Protein AF-U6DCE0-F1 (afdb_monomer_lite)

pLDDT: mean 82.44, std 15.42, range [42.56, 97.25]

Sequence (149 aa):
KIKKKKEQQRYAEEQRILRMNFHEELYSGEKMSDILAQLKLEELKGVREKQQQREKESQRYMEALRAQIQEKMRLYNITLPPLCCCGPDFWDAHPDTCANNCIFYKNHRAYTRALHSVINSCDIPEGTSTVRVAMHNLASVHRRTLKNL

InterPro domains:
  IPR037693 Coiled-coil domain-containing protein 15 [PTHR14817] (1-148)
  IPR060026 Coiled-coil domain-containing protein 15, C-terminal domain [PF28517] (28-147)

Secondary structure (DSSP, 8-state):
-HHHHHHHHHHHHHHHHHHHHHHHHHHHHHHHHHHHHHHHHHHHHHHHHHHHHHHHHHHHHHHHHHHHHHHHHHHHTPPPPPSSTT-SSGGG--TTTS-TTSTTTT-HHHHHHHHHHHHHHH---S-TTHHHHHHHHHHHHHHHHTT--

Organism: Neovison vison (NCBI:txid452646)

Foldseek 3Di:
DVVVVVVVVVVVVVVVVVVVVVVVVVVVVVVVVVVVVVVVVVVVVVVVVVVVVVVVVLVVVVVVLVVVLVVLCVVVVDAAAPPWPQDRGVPSDDLPPRDPPTPSPVPSPVVSVVSVVSVVLSPDPDDPDCSVVVRVVVVVVVVVVVVVD

Structure (mmCIF, N/CA/C/O backbone):
data_AF-U6DCE0-F1
#
_entry.id   AF-U6DCE0-F1
#
loop_
_atom_site.group_PDB
_atom_site.id
_atom_site.type_symbol
_atom_site.label_atom_id
_atom_site.label_alt_id
_atom_site.label_comp_id
_atom_site.label_asym_id
_atom_site.label_entity_id
_atom_site.label_seq_id
_atom_site.pdbx_PDB_ins_code
_atom_site.Cartn_x
_atom_site.Cartn_y
_atom_site.Cartn_z
_atom_site.occupancy
_atom_site.B_iso_or_equiv
_atom_site.auth_seq_id
_atom_site.auth_comp_id
_atom_site.auth_asym_id
_atom_site.auth_atom_id
_atom_site.pdbx_PDB_model_num
ATOM 1 N N . LYS A 1 1 ? -43.545 4.844 75.093 1.00 63.19 1 LYS A N 1
ATOM 2 C CA . LYS A 1 1 ? -44.036 5.202 73.730 1.00 63.19 1 LYS A CA 1
ATOM 3 C C . LYS A 1 1 ? -43.069 6.116 72.950 1.00 63.19 1 LYS A C 1
ATOM 5 O O . LYS A 1 1 ? -42.843 5.847 71.779 1.00 63.19 1 LYS A O 1
ATOM 10 N N . ILE A 1 2 ? -42.435 7.120 73.574 1.00 76.44 2 ILE A N 1
ATOM 11 C CA . ILE A 1 2 ? -41.508 8.072 72.911 1.00 76.44 2 ILE A CA 1
ATOM 12 C C . ILE A 1 2 ? -40.247 7.401 72.329 1.00 76.44 2 ILE A C 1
ATOM 14 O O . ILE A 1 2 ? -39.879 7.680 71.193 1.00 76.44 2 ILE A O 1
ATOM 18 N N . LYS A 1 3 ? -39.629 6.463 73.064 1.00 81.12 3 LYS A N 1
ATOM 19 C CA . LYS A 1 3 ? -38.406 5.751 72.634 1.00 81.12 3 LYS A CA 1
ATOM 20 C C . LYS A 1 3 ? -38.604 4.976 71.319 1.00 81.12 3 LYS A C 1
ATOM 22 O O . LYS A 1 3 ? -37.779 5.075 70.425 1.00 81.12 3 LYS A O 1
ATOM 27 N N . LYS A 1 4 ? -39.753 4.301 71.172 1.00 86.75 4 LYS A N 1
ATOM 28 C CA . LYS A 1 4 ? -40.123 3.541 69.964 1.00 86.75 4 LYS A CA 1
ATOM 29 C C . LYS A 1 4 ? -40.351 4.452 68.747 1.00 86.75 4 LYS A C 1
ATOM 31 O O . LYS A 1 4 ? -39.918 4.113 67.657 1.00 86.75 4 LYS A O 1
ATOM 36 N N . LYS A 1 5 ? -40.968 5.630 68.937 1.00 86.38 5 LYS A N 1
ATOM 37 C CA . LYS A 1 5 ? -41.135 6.632 67.864 1.00 86.38 5 LYS A CA 1
ATOM 38 C C . LYS A 1 5 ? -39.801 7.226 67.401 1.00 86.38 5 LYS A C 1
ATOM 40 O O . LYS A 1 5 ? -39.594 7.345 66.201 1.00 86.38 5 LYS A O 1
ATOM 45 N N . LYS A 1 6 ? -38.905 7.573 68.336 1.00 86.12 6 LYS A N 1
ATOM 46 C CA . LYS A 1 6 ? -37.564 8.086 68.002 1.00 86.12 6 LYS A CA 1
ATOM 47 C C . LYS A 1 6 ? -36.726 7.049 67.256 1.00 86.12 6 LYS A C 1
ATOM 49 O O . LYS A 1 6 ? -36.072 7.390 66.282 1.00 86.12 6 LYS A O 1
ATOM 54 N N . GLU A 1 7 ? -36.800 5.788 67.674 1.00 91.31 7 GLU A N 1
ATOM 55 C CA . GLU A 1 7 ? -36.101 4.698 66.990 1.00 91.31 7 GLU A CA 1
ATOM 56 C C . GLU A 1 7 ? -36.621 4.481 65.569 1.00 91.31 7 GLU A C 1
ATOM 58 O O . GLU A 1 7 ? -35.847 4.331 64.633 1.00 91.31 7 GLU A O 1
ATOM 63 N N . GLN A 1 8 ? -37.939 4.551 65.386 1.00 92.50 8 GLN A N 1
ATOM 64 C CA . GLN A 1 8 ? -38.541 4.404 64.068 1.00 92.50 8 GLN A CA 1
ATOM 65 C C . GLN A 1 8 ? -38.211 5.575 63.131 1.00 92.50 8 GLN A C 1
ATOM 67 O O . GLN A 1 8 ? -38.046 5.361 61.934 1.00 92.50 8 GLN A O 1
ATOM 72 N N . GLN A 1 9 ? -38.065 6.793 63.663 1.00 91.50 9 GLN A N 1
ATOM 73 C CA . GLN A 1 9 ? -37.546 7.932 62.898 1.00 91.50 9 GLN A CA 1
ATOM 74 C C . GLN A 1 9 ? -36.082 7.739 62.502 1.00 91.50 9 GLN A C 1
ATOM 76 O O . GLN A 1 9 ? -35.744 7.988 61.351 1.00 91.50 9 GLN A O 1
ATOM 81 N N . ARG A 1 10 ? -35.236 7.263 63.426 1.00 92.25 10 ARG A N 1
ATOM 82 C CA . ARG A 1 10 ? -33.825 6.969 63.146 1.00 92.25 10 ARG A CA 1
ATOM 83 C C . ARG A 1 10 ? -33.694 5.954 62.008 1.00 92.25 10 ARG A C 1
ATOM 85 O O . ARG A 1 10 ? -33.026 6.227 61.022 1.00 92.25 10 ARG A O 1
ATOM 92 N N . TYR A 1 11 ? -34.435 4.851 62.101 1.00 93.69 11 TYR A N 1
ATOM 93 C CA . TYR A 1 11 ? -34.444 3.812 61.076 1.00 93.69 11 TYR A CA 1
ATOM 94 C C . TYR A 1 11 ? -34.969 4.318 59.721 1.00 93.69 11 TYR A C 1
ATOM 96 O O . TYR A 1 11 ? -34.415 3.988 58.678 1.00 93.69 11 TYR A O 1
ATOM 104 N N . ALA A 1 12 ? -36.020 5.147 59.711 1.00 93.94 12 ALA A N 1
ATOM 105 C CA . ALA A 1 12 ? -36.545 5.723 58.471 1.00 93.94 12 ALA A CA 1
ATOM 106 C C . ALA A 1 12 ? -35.534 6.656 57.782 1.00 93.94 12 ALA A C 1
ATOM 108 O O . ALA A 1 12 ? -35.435 6.648 56.555 1.00 93.94 12 ALA A O 1
ATOM 109 N N . GLU A 1 13 ? -34.775 7.430 58.560 1.00 91.69 13 GLU A N 1
ATOM 110 C CA . GLU A 1 13 ? -33.732 8.310 58.035 1.00 91.69 13 GLU A CA 1
ATOM 111 C C . GLU A 1 13 ? -32.523 7.513 57.522 1.00 91.69 13 GLU A C 1
ATOM 113 O O . GLU A 1 13 ? -32.048 7.769 56.420 1.00 91.69 13 GLU A O 1
ATOM 118 N N . GLU A 1 14 ? -32.091 6.471 58.239 1.00 91.50 14 GLU A N 1
ATOM 119 C CA . GLU A 1 14 ? -31.036 5.555 57.778 1.00 91.50 14 GLU A CA 1
ATOM 120 C C . GLU A 1 14 ? -31.405 4.890 56.442 1.00 91.50 14 GLU A C 1
ATOM 122 O O . GLU A 1 14 ? -30.602 4.867 55.509 1.00 91.50 14 GLU A O 1
ATOM 127 N N . GLN A 1 15 ? -32.648 4.416 56.298 1.00 92.94 15 GLN A N 1
ATOM 128 C CA . GLN A 1 15 ? -33.129 3.841 55.037 1.00 92.94 15 GLN A CA 1
ATOM 129 C C . GLN A 1 15 ? -33.191 4.870 53.899 1.00 92.94 15 GLN A C 1
ATOM 131 O O . GLN A 1 15 ? -32.953 4.521 52.741 1.00 92.94 15 GLN A O 1
ATOM 136 N N . ARG A 1 16 ? -33.497 6.137 54.203 1.00 94.31 16 ARG A N 1
ATOM 137 C CA . ARG A 1 16 ? -33.483 7.224 53.216 1.00 94.31 16 ARG A CA 1
ATOM 138 C C . ARG A 1 16 ? -32.060 7.504 52.730 1.00 94.31 16 ARG A C 1
ATOM 140 O O . ARG A 1 16 ? -31.845 7.569 51.521 1.00 94.31 16 ARG A O 1
ATOM 147 N N . ILE A 1 17 ? -31.104 7.608 53.652 1.00 91.75 17 ILE A N 1
ATOM 148 C CA . ILE A 1 17 ? -29.690 7.856 53.344 1.00 91.75 17 ILE A CA 1
ATOM 149 C C . ILE A 1 17 ? -29.115 6.718 52.492 1.00 91.75 17 ILE A C 1
ATOM 151 O O . ILE A 1 17 ? -28.468 6.983 51.481 1.00 91.75 17 ILE A O 1
ATOM 155 N N . LEU A 1 18 ? -29.388 5.456 52.838 1.00 89.81 18 LEU A N 1
ATOM 156 C CA . LEU A 1 18 ? -28.907 4.301 52.066 1.00 89.81 18 LEU A CA 1
ATOM 157 C C . LEU A 1 18 ? -29.422 4.305 50.619 1.00 89.81 18 LEU A C 1
ATOM 159 O O . LEU A 1 18 ? -28.658 4.046 49.693 1.00 89.81 18 LEU A O 1
ATOM 163 N N . ARG A 1 19 ? -30.700 4.647 50.405 1.00 88.81 19 ARG A N 1
ATOM 164 C CA . ARG A 1 19 ? -31.282 4.742 49.055 1.00 88.81 19 ARG A CA 1
ATOM 165 C C . ARG A 1 19 ? -30.683 5.882 48.233 1.00 88.81 19 ARG A C 1
ATOM 167 O O . ARG A 1 19 ? -30.462 5.696 47.041 1.00 88.81 19 ARG A O 1
ATOM 174 N N . MET A 1 20 ? -30.423 7.034 48.855 1.00 86.44 20 MET A N 1
ATOM 175 C CA . MET A 1 20 ? -29.754 8.156 48.187 1.00 86.44 20 MET A CA 1
ATOM 176 C C . MET A 1 20 ? -28.333 7.788 47.753 1.00 86.44 20 MET A C 1
ATOM 178 O O . MET A 1 20 ? -28.009 7.968 46.584 1.00 86.44 20 MET A O 1
ATOM 182 N N . ASN A 1 21 ? -27.532 7.205 48.651 1.00 82.38 21 ASN A N 1
ATOM 183 C CA . ASN A 1 21 ? -26.161 6.795 48.330 1.00 82.38 21 ASN A CA 1
ATOM 184 C C . ASN A 1 21 ? -26.122 5.766 47.192 1.00 82.38 21 ASN A C 1
ATOM 186 O O . ASN A 1 21 ? -25.325 5.906 46.274 1.00 82.38 21 ASN A O 1
ATOM 190 N N . PHE A 1 22 ? -27.018 4.774 47.204 1.00 80.56 22 PHE A N 1
ATOM 191 C CA . PHE A 1 22 ? -27.078 3.766 46.143 1.00 80.56 22 PHE A CA 1
ATOM 192 C C . PHE A 1 22 ? -27.393 4.375 44.767 1.00 80.56 22 PHE A C 1
ATOM 194 O O . PHE A 1 22 ? -26.799 3.993 43.762 1.00 80.56 22 PHE A O 1
ATOM 201 N N . HIS A 1 23 ? -28.318 5.338 44.708 1.00 76.69 23 HIS A N 1
ATOM 202 C CA . HIS A 1 23 ? -28.650 6.015 43.454 1.00 76.69 23 HIS A CA 1
ATOM 203 C C . HIS A 1 23 ? -27.493 6.885 42.946 1.00 76.69 23 HIS A C 1
ATOM 205 O O . HIS A 1 23 ? -27.215 6.897 41.750 1.00 76.69 23 HIS A O 1
ATOM 211 N N . GLU A 1 24 ? -26.795 7.568 43.853 1.00 78.56 24 GLU A N 1
ATOM 212 C CA . GLU A 1 24 ? -25.623 8.384 43.534 1.00 78.56 24 GLU A CA 1
ATOM 213 C C . GLU A 1 24 ? -24.437 7.531 43.054 1.00 78.56 24 GLU A C 1
ATOM 215 O O . GLU A 1 24 ? -23.772 7.893 42.084 1.00 78.56 24 GLU A O 1
ATOM 220 N N . GLU A 1 25 ? -24.218 6.362 43.658 1.00 74.88 25 GLU A N 1
ATOM 221 C CA . GLU A 1 25 ? -23.178 5.410 43.257 1.00 74.88 25 GLU A CA 1
ATOM 222 C C . GLU A 1 25 ? -23.457 4.800 41.875 1.00 74.88 25 GLU A C 1
ATOM 224 O O . GLU A 1 25 ? -22.557 4.745 41.035 1.00 74.88 25 GLU A O 1
ATOM 229 N N . LEU A 1 26 ? -24.712 4.429 41.588 1.00 75.06 26 LEU A N 1
ATOM 230 C CA . LEU A 1 26 ? -25.123 3.969 40.257 1.00 75.06 26 LEU A CA 1
ATOM 231 C C . LEU A 1 26 ? -24.975 5.064 39.194 1.00 75.06 26 LEU A C 1
ATOM 233 O O . LEU A 1 26 ? -24.407 4.807 38.136 1.00 75.06 26 LEU A O 1
ATOM 237 N N . TYR A 1 27 ? -25.435 6.283 39.485 1.00 73.06 27 TYR A N 1
ATOM 238 C CA . TYR A 1 27 ? -25.327 7.423 38.570 1.00 73.06 27 TYR A CA 1
ATOM 239 C C . TYR A 1 27 ? -23.862 7.811 38.306 1.00 73.06 27 TYR A C 1
ATOM 241 O O . TYR A 1 27 ? -23.478 8.110 37.175 1.00 73.06 27 TYR A O 1
ATOM 249 N N . SER A 1 28 ? -23.015 7.757 39.337 1.00 79.31 28 SER A N 1
ATOM 250 C CA . SER A 1 28 ? -21.568 7.964 39.222 1.00 79.31 28 SER A CA 1
ATOM 251 C C . SER A 1 28 ? -20.899 6.863 38.389 1.00 79.31 28 SER A C 1
ATOM 253 O O . SER A 1 28 ? -20.080 7.156 37.515 1.00 79.31 28 SER A O 1
ATOM 255 N N . GLY A 1 29 ? -21.287 5.601 38.599 1.00 79.56 29 GLY A N 1
ATOM 256 C CA . GLY A 1 29 ? -20.789 4.452 37.843 1.00 79.56 29 GLY A CA 1
ATOM 257 C C . GLY A 1 29 ? -21.184 4.477 36.365 1.00 79.56 29 GLY A C 1
ATOM 258 O O . GLY A 1 29 ? -20.335 4.247 35.504 1.00 79.56 29 GLY A O 1
ATOM 259 N N . GLU A 1 30 ? -22.437 4.814 36.056 1.00 78.94 30 GLU A N 1
ATOM 260 C CA . GLU A 1 30 ? -22.941 4.969 34.684 1.00 78.94 30 GLU A CA 1
ATOM 261 C C . GLU A 1 30 ? -22.215 6.109 33.961 1.00 78.94 30 GLU A C 1
ATOM 263 O O . GLU A 1 30 ? -21.648 5.905 32.889 1.00 78.94 30 GLU A O 1
ATOM 268 N N . LYS A 1 31 ? -22.080 7.269 34.614 1.00 85.19 31 LYS A N 1
ATOM 269 C CA . LYS A 1 31 ? -21.307 8.398 34.084 1.00 85.19 31 LYS A CA 1
ATOM 270 C C . LYS A 1 31 ? -19.845 8.027 33.820 1.00 85.19 31 LYS A C 1
ATOM 272 O O . LYS A 1 31 ? -19.271 8.447 32.817 1.00 85.19 31 LYS A O 1
ATOM 277 N N . MET A 1 32 ? -19.223 7.241 34.698 1.00 85.31 32 MET A N 1
ATOM 278 C CA . MET A 1 32 ? -17.848 6.780 34.498 1.00 85.31 32 MET A CA 1
ATOM 279 C C . MET A 1 32 ? -17.747 5.774 33.341 1.00 85.31 32 MET A C 1
ATOM 281 O O . MET A 1 32 ? -16.794 5.829 32.563 1.00 85.31 32 MET A O 1
ATOM 285 N N . SER A 1 33 ? -18.745 4.900 33.184 1.00 87.88 33 SER A N 1
ATOM 286 C CA . SER A 1 33 ? -18.861 3.980 32.047 1.00 87.88 33 SER A CA 1
ATOM 287 C C . SER A 1 33 ? -18.983 4.730 30.716 1.00 87.88 33 SER A C 1
ATOM 289 O O . SER A 1 33 ? -18.278 4.395 29.762 1.00 87.88 33 SER A O 1
ATOM 291 N N . ASP A 1 34 ? -19.799 5.782 30.661 1.00 90.00 34 ASP A N 1
ATOM 292 C CA . ASP A 1 34 ? -19.969 6.613 29.465 1.00 90.00 34 ASP A CA 1
ATOM 293 C C . ASP A 1 34 ? -18.674 7.333 29.076 1.00 90.00 34 ASP A C 1
ATOM 295 O O . ASP A 1 34 ? -18.274 7.314 27.909 1.00 90.00 34 ASP A O 1
ATOM 299 N N . ILE A 1 35 ? -17.960 7.898 30.058 1.00 91.62 35 ILE A N 1
ATOM 300 C CA . ILE A 1 35 ? -16.649 8.527 29.831 1.00 91.62 35 ILE A CA 1
ATOM 301 C C . ILE A 1 35 ? -15.653 7.498 29.275 1.00 91.62 35 ILE A C 1
ATOM 303 O O . ILE A 1 35 ? -14.947 7.777 28.306 1.00 91.62 35 ILE A O 1
ATOM 307 N N . LEU A 1 36 ? -15.612 6.285 29.836 1.00 91.62 36 LEU A N 1
ATOM 308 C CA . LEU A 1 36 ? -14.741 5.214 29.341 1.00 91.62 36 LEU A CA 1
ATOM 309 C C . LEU A 1 36 ? -15.103 4.775 27.915 1.00 91.62 36 LEU A C 1
ATOM 311 O O . LEU A 1 36 ? -14.208 4.505 27.109 1.00 91.62 36 LEU A O 1
ATOM 315 N N . ALA A 1 37 ? -16.393 4.701 27.584 1.00 91.88 37 ALA A N 1
ATOM 316 C CA . ALA A 1 37 ? -16.855 4.371 26.240 1.00 91.88 37 ALA A CA 1
ATOM 317 C C . ALA A 1 37 ? -16.459 5.456 25.225 1.00 91.88 37 ALA A C 1
ATOM 319 O O . ALA A 1 37 ? -15.978 5.131 24.134 1.00 91.88 37 ALA A O 1
ATOM 320 N N . GLN A 1 38 ? -16.591 6.731 25.598 1.00 92.44 38 GLN A N 1
ATOM 321 C CA . GLN A 1 38 ? -16.182 7.860 24.767 1.00 92.44 38 GLN A CA 1
ATOM 322 C C . GLN A 1 38 ? -14.668 7.866 24.514 1.00 92.44 38 GLN A C 1
ATOM 324 O O . GLN A 1 38 ? -14.248 7.974 23.361 1.00 92.44 38 GLN A O 1
ATOM 329 N N . LEU A 1 39 ? -13.857 7.650 25.554 1.00 91.75 39 LEU A N 1
ATOM 330 C CA . LEU A 1 39 ? -12.398 7.562 25.429 1.00 91.75 39 LEU A CA 1
ATOM 331 C C . LEU A 1 39 ? -11.967 6.419 24.498 1.00 91.75 39 LEU A C 1
ATOM 333 O O . LEU A 1 39 ? -11.141 6.624 23.609 1.00 91.75 39 LEU A O 1
ATOM 337 N N . LYS A 1 40 ? -12.571 5.229 24.627 1.00 91.12 40 LYS A N 1
ATOM 338 C CA . LYS A 1 40 ? -12.308 4.103 23.709 1.00 91.12 40 LYS A CA 1
ATOM 339 C C . LYS A 1 40 ? -12.682 4.438 22.267 1.00 91.12 40 LYS A C 1
ATOM 341 O O . LYS A 1 40 ? -11.976 4.054 21.335 1.00 91.12 40 LYS A O 1
ATOM 346 N N . LE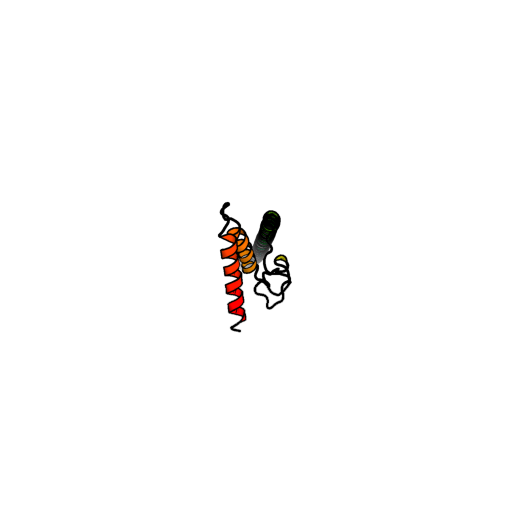U A 1 41 ? -13.800 5.133 22.057 1.00 91.81 41 LEU A N 1
ATOM 347 C CA . LEU A 1 41 ? -14.230 5.530 20.719 1.00 91.81 41 LEU A CA 1
ATOM 348 C C . LEU A 1 41 ? -13.253 6.530 20.084 1.00 91.81 41 LEU A C 1
ATOM 350 O O . LEU A 1 41 ? -12.954 6.409 18.893 1.00 91.81 41 LEU A O 1
ATOM 354 N N . GLU A 1 42 ? -12.759 7.495 20.857 1.00 89.81 42 GLU A N 1
ATOM 355 C CA . GLU A 1 42 ? -11.742 8.460 20.426 1.00 89.81 42 GLU A CA 1
ATOM 356 C C . GLU A 1 42 ? -10.409 7.778 20.102 1.00 89.81 42 GLU A C 1
ATOM 358 O O . GLU A 1 42 ? -9.837 8.039 19.044 1.00 89.81 42 GLU A O 1
ATOM 363 N N . GLU A 1 43 ? -9.965 6.824 20.923 1.00 89.38 43 GLU A N 1
ATOM 364 C CA . GLU A 1 43 ? -8.762 6.032 20.650 1.00 89.38 43 GLU A CA 1
ATOM 365 C C . GLU A 1 43 ? -8.890 5.255 19.330 1.00 89.38 43 GLU A C 1
ATOM 367 O O . GLU A 1 43 ? -8.017 5.328 18.462 1.00 89.38 43 GLU A O 1
ATOM 372 N N . LEU A 1 44 ? -10.023 4.578 19.112 1.00 90.44 44 LEU A N 1
ATOM 373 C CA . LEU A 1 44 ? -10.292 3.860 17.863 1.00 90.44 44 LEU A CA 1
ATOM 374 C C . LEU A 1 44 ? -10.336 4.793 16.644 1.00 90.44 44 LEU A C 1
ATOM 376 O O . LEU A 1 44 ? -9.916 4.396 15.553 1.00 90.44 44 LEU A O 1
ATOM 380 N N . LYS A 1 45 ? -10.856 6.018 16.795 1.00 90.88 45 LYS A N 1
ATOM 381 C CA . LYS A 1 45 ? -10.813 7.038 15.735 1.00 90.88 45 LYS A CA 1
ATOM 382 C C . LYS A 1 45 ? -9.371 7.447 15.439 1.00 90.88 45 LYS A C 1
ATOM 384 O O . LYS A 1 45 ? -8.968 7.361 14.281 1.00 90.88 45 LYS A O 1
ATOM 389 N N . GLY A 1 46 ? -8.579 7.759 16.464 1.00 88.81 46 GLY A N 1
ATOM 390 C CA . GLY A 1 46 ? -7.171 8.130 16.307 1.00 88.81 46 GLY A CA 1
ATOM 391 C C . GLY A 1 46 ? -6.328 7.034 15.646 1.00 88.81 46 GLY A C 1
ATOM 392 O O . GLY A 1 46 ? -5.504 7.320 14.775 1.00 88.81 46 GLY A O 1
ATOM 393 N N . VAL A 1 47 ? -6.567 5.760 15.979 1.00 90.94 47 VAL A N 1
ATOM 394 C CA . VAL A 1 47 ? -5.896 4.620 15.324 1.00 90.94 47 VAL A CA 1
ATOM 395 C C . VAL A 1 47 ? -6.254 4.543 13.838 1.00 90.94 47 VAL A C 1
ATOM 397 O O . VAL A 1 47 ? -5.358 4.380 13.006 1.00 90.94 47 VAL A O 1
ATOM 400 N N . ARG A 1 48 ? -7.537 4.699 13.482 1.00 90.00 48 ARG A N 1
ATOM 401 C CA . ARG A 1 48 ? -7.982 4.690 12.078 1.00 90.00 48 ARG A CA 1
ATOM 402 C C . ARG A 1 48 ? -7.401 5.852 11.282 1.00 90.00 48 ARG A C 1
ATOM 404 O O . ARG A 1 48 ? -6.908 5.635 10.181 1.00 90.00 48 ARG A O 1
ATOM 411 N N . GLU A 1 49 ? -7.414 7.059 11.833 1.00 92.06 49 GLU A N 1
ATOM 412 C CA . GLU A 1 49 ? -6.851 8.248 11.182 1.00 92.06 49 GLU A CA 1
ATOM 413 C C . GLU A 1 49 ? -5.344 8.098 10.953 1.00 92.06 49 GLU A C 1
ATOM 415 O O . GLU A 1 49 ? -4.848 8.341 9.851 1.00 92.06 49 GLU A O 1
ATOM 420 N N . LYS A 1 50 ? -4.610 7.607 11.959 1.00 91.19 50 LYS A N 1
ATOM 421 C CA . LYS A 1 50 ? -3.174 7.330 11.839 1.00 91.19 50 LYS A CA 1
ATOM 422 C C . LYS A 1 50 ? -2.881 6.267 10.782 1.00 91.19 50 LYS A C 1
ATOM 424 O O . LYS A 1 50 ? -1.904 6.397 10.044 1.00 91.19 50 LYS A O 1
ATOM 429 N N . GLN A 1 51 ? -3.708 5.227 10.699 1.00 89.31 51 GLN A N 1
ATOM 430 C CA . GLN A 1 51 ? -3.582 4.185 9.682 1.00 89.31 51 GLN A CA 1
ATOM 431 C C . GLN A 1 51 ? -3.838 4.742 8.274 1.00 89.31 51 GLN A C 1
ATOM 433 O O . GLN A 1 51 ? -3.005 4.558 7.389 1.00 89.31 51 GLN A O 1
ATOM 438 N N . GLN A 1 52 ? -4.915 5.508 8.085 1.00 90.25 52 GLN A N 1
ATOM 439 C CA . GLN A 1 52 ? -5.214 6.171 6.811 1.00 90.25 52 GLN A CA 1
ATOM 440 C C . GLN A 1 52 ? -4.098 7.128 6.384 1.00 90.25 52 GLN A C 1
ATOM 442 O O . GLN A 1 52 ? -3.760 7.208 5.204 1.00 90.25 52 GLN A O 1
ATOM 447 N N . GLN A 1 53 ? -3.496 7.851 7.330 1.00 91.88 53 GLN A N 1
ATOM 448 C CA . GLN A 1 53 ? -2.388 8.749 7.027 1.00 91.88 53 GLN A CA 1
ATOM 449 C C . GLN A 1 53 ? -1.154 7.984 6.531 1.00 91.88 53 GLN A C 1
ATOM 451 O O . GLN A 1 53 ? -0.528 8.400 5.557 1.00 91.88 53 GLN A O 1
ATOM 456 N N . ARG A 1 54 ? -0.836 6.841 7.150 1.00 88.12 54 ARG A N 1
ATOM 457 C CA . ARG A 1 54 ? 0.255 5.957 6.708 1.00 88.12 54 ARG A CA 1
ATOM 458 C C . ARG A 1 54 ? -0.003 5.374 5.322 1.00 88.12 54 ARG A C 1
ATOM 460 O O . ARG A 1 54 ? 0.919 5.296 4.517 1.00 88.12 54 ARG A O 1
ATOM 467 N N . GLU A 1 55 ? -1.242 4.991 5.026 1.00 87.94 55 GLU A N 1
ATOM 468 C CA . GLU A 1 55 ? -1.633 4.491 3.702 1.00 87.94 55 GLU A CA 1
ATOM 469 C C . GLU A 1 55 ? -1.483 5.572 2.627 1.00 87.94 55 GLU A C 1
ATOM 471 O O . GLU A 1 55 ? -0.889 5.315 1.580 1.00 87.94 55 GLU A O 1
ATOM 476 N N . LYS A 1 56 ? -1.917 6.807 2.912 1.00 90.25 56 LYS A N 1
ATOM 477 C CA . LYS A 1 56 ? -1.711 7.958 2.018 1.00 90.25 56 LYS A CA 1
ATOM 478 C C . LYS A 1 56 ? -0.233 8.228 1.764 1.00 90.25 56 LYS A C 1
ATOM 480 O O . LYS A 1 56 ? 0.161 8.470 0.627 1.00 90.25 56 LYS A O 1
ATOM 485 N N . GLU A 1 57 ? 0.591 8.202 2.806 1.00 90.44 57 GLU A N 1
ATOM 486 C CA . GLU A 1 57 ? 2.034 8.404 2.670 1.00 90.44 57 GLU A CA 1
ATOM 487 C C . GLU A 1 57 ? 2.689 7.284 1.851 1.00 90.44 57 GLU A C 1
ATOM 489 O O . GLU A 1 57 ? 3.463 7.566 0.938 1.00 90.44 57 GLU A O 1
ATOM 494 N N . SER A 1 58 ? 2.310 6.026 2.098 1.00 87.25 58 SER A N 1
ATOM 495 C CA . SER A 1 58 ? 2.768 4.878 1.311 1.00 87.25 58 SER A CA 1
ATOM 496 C C . SER A 1 58 ? 2.379 5.002 -0.163 1.00 87.25 58 SER A C 1
ATOM 498 O O . SER A 1 58 ? 3.189 4.693 -1.035 1.00 87.25 58 SER A O 1
ATOM 500 N N . GLN A 1 59 ? 1.163 5.465 -0.459 1.00 88.12 59 GLN A N 1
ATOM 501 C CA . GLN A 1 59 ? 0.710 5.692 -1.830 1.00 88.12 59 GLN A CA 1
ATOM 502 C C . GLN A 1 59 ? 1.542 6.781 -2.514 1.00 88.12 59 GLN A C 1
ATOM 504 O O . GLN A 1 59 ? 2.101 6.545 -3.585 1.00 88.12 59 GLN A O 1
ATOM 509 N N . ARG A 1 60 ? 1.715 7.935 -1.854 1.00 92.06 60 ARG A N 1
ATOM 510 C CA . ARG A 1 60 ? 2.558 9.035 -2.353 1.00 92.06 60 ARG A CA 1
ATOM 511 C C . ARG A 1 60 ? 3.989 8.578 -2.623 1.00 92.06 60 ARG A C 1
ATOM 513 O O . ARG A 1 60 ? 4.590 8.966 -3.621 1.00 92.06 60 ARG A O 1
ATOM 520 N N . TYR A 1 61 ? 4.535 7.749 -1.739 1.00 90.25 61 TYR A N 1
ATOM 521 C CA . TYR A 1 61 ? 5.865 7.181 -1.897 1.00 90.25 61 TYR A CA 1
ATOM 522 C C . TYR A 1 61 ? 5.968 6.264 -3.122 1.00 90.25 61 TYR A C 1
ATOM 524 O O . TYR A 1 61 ? 6.889 6.418 -3.921 1.00 90.25 61 TYR A O 1
ATOM 532 N N . MET A 1 62 ? 5.015 5.344 -3.307 1.00 88.44 62 MET A N 1
ATOM 533 C CA . MET A 1 62 ? 4.985 4.457 -4.478 1.00 88.44 62 MET A CA 1
ATOM 534 C C . MET A 1 62 ? 4.854 5.241 -5.786 1.00 88.44 62 MET A C 1
ATOM 536 O O . MET A 1 62 ? 5.536 4.926 -6.758 1.00 88.44 62 MET A O 1
ATOM 540 N N . GLU A 1 63 ? 4.017 6.275 -5.816 1.00 91.31 63 GLU A N 1
ATOM 541 C CA . GLU A 1 63 ? 3.861 7.149 -6.983 1.00 91.31 63 GLU A CA 1
ATOM 542 C C . GLU A 1 63 ? 5.156 7.895 -7.312 1.00 91.31 63 GLU A C 1
ATOM 544 O O . GLU A 1 63 ? 5.585 7.901 -8.467 1.00 91.31 63 GLU A O 1
ATOM 549 N N . ALA A 1 64 ? 5.839 8.440 -6.300 1.00 92.12 64 ALA A N 1
ATOM 550 C CA . ALA A 1 64 ? 7.149 9.060 -6.482 1.00 92.12 64 ALA A CA 1
ATOM 551 C C . ALA A 1 64 ? 8.184 8.060 -7.026 1.00 92.12 64 ALA A C 1
ATOM 553 O O . ALA A 1 64 ? 8.997 8.410 -7.882 1.00 92.12 64 ALA A O 1
ATOM 554 N N . LEU A 1 65 ? 8.135 6.807 -6.567 1.00 90.25 65 LEU A N 1
ATOM 555 C CA . LEU A 1 65 ? 9.005 5.728 -7.034 1.00 90.25 65 LEU A CA 1
ATOM 556 C C . LEU A 1 65 ? 8.765 5.408 -8.516 1.00 90.25 65 LEU A C 1
ATOM 558 O O . LEU A 1 65 ? 9.715 5.282 -9.289 1.00 90.25 65 LEU A O 1
ATOM 562 N N . ARG A 1 66 ? 7.493 5.323 -8.925 1.00 92.19 66 ARG A N 1
ATOM 563 C CA . ARG A 1 66 ? 7.112 5.121 -10.329 1.00 92.19 66 ARG A CA 1
ATOM 564 C C . ARG A 1 66 ? 7.623 6.258 -11.205 1.00 92.19 66 ARG A C 1
ATOM 566 O O . ARG A 1 66 ? 8.286 5.983 -12.199 1.00 92.19 66 ARG A O 1
ATOM 573 N N . ALA A 1 67 ? 7.384 7.508 -10.806 1.00 92.38 67 ALA A N 1
ATOM 574 C CA . ALA A 1 67 ? 7.825 8.682 -11.557 1.00 92.38 67 ALA A CA 1
ATOM 575 C C . ALA A 1 67 ? 9.352 8.706 -11.745 1.00 92.38 67 ALA A C 1
ATOM 577 O O . ALA A 1 67 ? 9.837 8.963 -12.845 1.00 92.38 67 ALA A O 1
ATOM 578 N N . GLN A 1 68 ? 10.118 8.363 -10.702 1.00 90.94 68 GLN A N 1
ATOM 579 C CA . GLN A 1 68 ? 11.579 8.269 -10.790 1.00 90.94 68 GLN A CA 1
ATOM 580 C C . GLN A 1 68 ? 12.042 7.219 -11.806 1.00 90.94 68 GLN A C 1
ATOM 582 O O . GLN A 1 68 ? 12.936 7.484 -12.608 1.00 90.94 68 GLN A O 1
ATOM 587 N N . ILE A 1 69 ? 11.444 6.027 -11.791 1.00 90.56 69 ILE A N 1
ATOM 588 C CA . ILE A 1 69 ? 11.783 4.965 -12.747 1.00 90.56 69 ILE A CA 1
ATOM 589 C C . ILE A 1 69 ? 11.374 5.372 -14.165 1.00 90.56 69 ILE A C 1
ATOM 591 O O . ILE A 1 69 ? 12.164 5.185 -15.084 1.00 90.56 69 ILE A O 1
ATOM 595 N N . GLN A 1 70 ? 10.180 5.945 -14.351 1.00 91.19 70 GLN A N 1
ATOM 596 C CA . GLN A 1 70 ? 9.713 6.431 -15.654 1.00 91.19 70 GLN A CA 1
ATOM 597 C C . GLN A 1 70 ? 10.676 7.460 -16.242 1.00 91.19 70 GLN A C 1
ATOM 599 O O . GLN A 1 70 ? 11.059 7.351 -17.406 1.00 91.19 70 GLN A O 1
ATOM 604 N N . GLU A 1 71 ? 11.125 8.415 -15.428 1.00 90.00 71 GLU A N 1
ATOM 605 C CA . GLU A 1 71 ? 12.077 9.427 -15.871 1.00 90.00 71 GLU A CA 1
ATOM 606 C C . G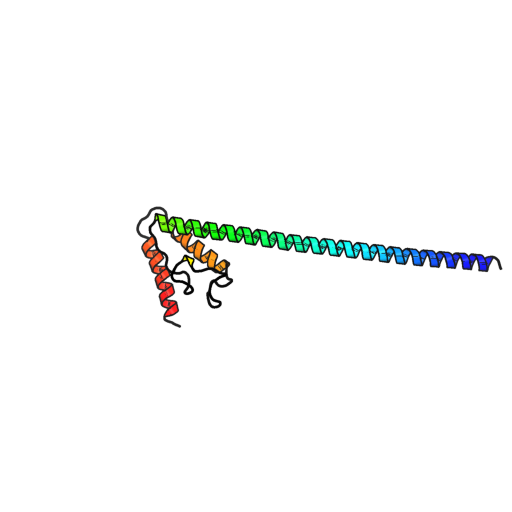LU A 1 71 ? 13.434 8.811 -16.224 1.00 90.00 71 GLU A C 1
ATOM 608 O O . GLU A 1 71 ? 13.991 9.109 -17.279 1.00 90.00 71 GLU A O 1
ATOM 613 N N . LYS A 1 72 ? 13.942 7.873 -15.415 1.00 85.88 72 LYS A N 1
ATOM 614 C CA . LYS A 1 72 ? 15.172 7.139 -15.750 1.00 85.88 72 LYS A CA 1
ATOM 615 C C . LYS A 1 72 ? 15.032 6.340 -17.048 1.00 85.88 72 LYS A C 1
ATOM 617 O O . LYS A 1 72 ? 15.926 6.388 -17.888 1.00 85.88 72 LYS A O 1
ATOM 622 N N . MET A 1 73 ? 13.920 5.633 -17.244 1.00 86.06 73 MET A N 1
ATOM 623 C CA . MET A 1 73 ? 13.648 4.897 -18.483 1.00 86.06 73 MET A CA 1
ATOM 624 C C . MET A 1 73 ? 13.660 5.829 -19.696 1.00 86.06 73 MET A C 1
ATOM 626 O O . MET A 1 73 ? 14.266 5.491 -20.711 1.00 86.06 73 MET A O 1
ATOM 630 N N . ARG A 1 74 ? 13.058 7.018 -19.570 1.00 87.25 74 ARG A N 1
ATOM 631 C CA . ARG A 1 74 ? 13.034 8.046 -20.616 1.00 87.25 74 ARG A CA 1
ATOM 632 C C . ARG A 1 74 ? 14.429 8.595 -20.918 1.00 87.25 74 ARG A C 1
ATOM 634 O O . ARG A 1 74 ? 14.806 8.674 -22.081 1.00 87.25 74 ARG A O 1
ATOM 641 N N . LEU A 1 75 ? 15.199 8.957 -19.891 1.00 87.06 75 LEU A N 1
ATOM 642 C CA . LEU A 1 75 ? 16.543 9.528 -20.045 1.00 87.06 75 LEU A CA 1
ATOM 643 C C . LEU A 1 75 ? 17.522 8.543 -20.691 1.0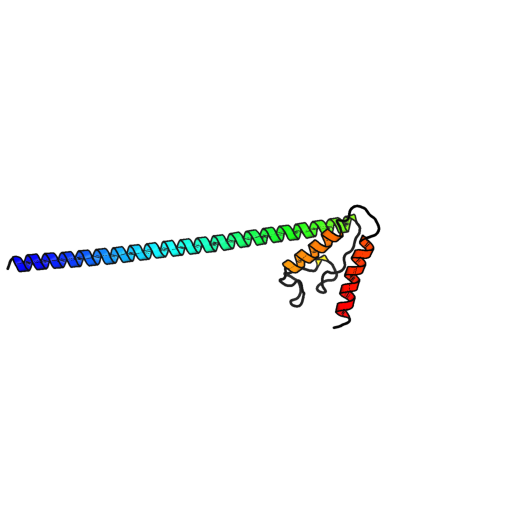0 87.06 75 LEU A C 1
ATOM 645 O O . LEU A 1 75 ? 18.298 8.924 -21.563 1.00 87.06 75 LEU A O 1
ATOM 649 N N . TYR A 1 76 ? 17.465 7.274 -20.287 1.00 83.06 76 TYR A N 1
ATOM 650 C CA . TYR A 1 76 ? 18.379 6.242 -20.778 1.00 83.06 76 TYR A CA 1
ATOM 651 C C . TYR A 1 76 ? 17.826 5.437 -21.962 1.00 83.06 76 TYR A C 1
ATOM 653 O O . TYR A 1 76 ? 18.497 4.518 -22.428 1.00 83.06 76 TYR A O 1
ATOM 661 N N . ASN A 1 77 ? 16.627 5.767 -22.459 1.00 84.75 77 ASN A N 1
ATOM 662 C CA . ASN A 1 77 ? 15.905 5.008 -23.488 1.00 84.75 77 ASN A CA 1
ATOM 663 C C . ASN A 1 77 ? 15.845 3.498 -23.183 1.00 84.75 77 ASN A C 1
ATOM 665 O O . ASN A 1 77 ? 16.073 2.654 -24.051 1.00 84.75 77 ASN A O 1
ATOM 669 N N . ILE A 1 78 ? 15.569 3.156 -21.923 1.00 84.19 78 ILE A N 1
ATOM 670 C CA . ILE A 1 78 ? 15.474 1.771 -21.454 1.00 84.19 78 ILE A CA 1
ATOM 671 C C . ILE A 1 78 ? 14.011 1.348 -21.460 1.00 84.19 78 ILE A C 1
ATOM 673 O O . ILE A 1 78 ? 13.152 2.024 -20.897 1.00 84.19 78 ILE A O 1
ATOM 677 N N . THR A 1 79 ? 13.743 0.177 -22.028 1.00 86.56 79 THR A N 1
ATOM 678 C CA . THR A 1 79 ? 12.472 -0.527 -21.872 1.00 86.56 79 THR A CA 1
ATOM 679 C C . THR A 1 79 ? 12.642 -1.660 -20.867 1.00 86.56 79 THR A C 1
ATOM 681 O O . THR A 1 79 ? 13.613 -2.419 -20.904 1.00 86.56 79 THR A O 1
ATOM 684 N N . LEU A 1 80 ? 11.709 -1.752 -19.922 1.00 86.56 80 LEU A N 1
ATOM 685 C CA . LEU A 1 80 ? 11.691 -2.809 -18.919 1.00 86.56 80 LEU A CA 1
ATOM 686 C C . LEU A 1 80 ? 10.675 -3.877 -19.324 1.00 86.56 80 LEU A C 1
ATOM 688 O O . LEU A 1 80 ? 9.617 -3.532 -19.854 1.00 86.56 80 LEU A O 1
ATOM 692 N N . PRO A 1 81 ? 10.972 -5.163 -19.074 1.00 90.88 81 PRO A N 1
ATOM 693 C CA . PRO A 1 81 ? 10.005 -6.225 -19.306 1.00 90.88 81 PRO A CA 1
ATOM 694 C C . PRO A 1 81 ? 8.804 -6.085 -18.354 1.00 90.88 81 PRO A C 1
ATOM 696 O O . PRO A 1 81 ? 8.948 -5.493 -17.283 1.00 90.88 81 PRO A O 1
ATOM 699 N N . PRO A 1 82 ? 7.643 -6.674 -18.686 1.00 92.81 82 PRO A N 1
ATOM 700 C CA . PRO A 1 82 ? 6.492 -6.708 -17.789 1.00 92.81 82 PRO A CA 1
ATOM 701 C C . PRO A 1 82 ? 6.865 -7.278 -16.418 1.00 92.81 82 PRO A C 1
ATOM 703 O O . PRO A 1 82 ? 7.572 -8.284 -16.325 1.00 92.81 82 PRO A O 1
ATOM 706 N N . LEU A 1 83 ? 6.347 -6.673 -15.347 1.00 92.81 83 LEU A N 1
ATOM 707 C CA . LEU A 1 83 ? 6.536 -7.192 -13.987 1.00 92.81 83 LEU A CA 1
ATOM 708 C C . LEU A 1 83 ? 5.738 -8.477 -13.741 1.00 92.81 83 LEU A C 1
ATOM 710 O O . LEU A 1 83 ? 6.130 -9.308 -12.924 1.00 92.81 83 LEU A O 1
ATOM 714 N N . CYS A 1 84 ? 4.600 -8.628 -14.414 1.00 94.69 84 CYS A N 1
ATOM 715 C CA . CYS A 1 84 ? 3.727 -9.789 -14.306 1.00 94.69 84 CYS A CA 1
ATOM 716 C C . CYS A 1 84 ? 2.967 -10.008 -15.616 1.00 94.69 84 CYS A C 1
ATOM 718 O O . CYS A 1 84 ? 3.014 -9.180 -16.517 1.00 94.69 84 CYS A O 1
ATOM 720 N N . CYS A 1 85 ? 2.216 -11.103 -15.699 1.00 94.38 85 CYS A N 1
ATOM 721 C CA . CYS A 1 85 ? 1.447 -11.457 -16.893 1.00 94.38 85 CYS A CA 1
ATOM 722 C C . CYS A 1 85 ? 0.065 -10.781 -16.970 1.00 94.38 85 CYS A C 1
ATOM 724 O O . CYS A 1 85 ? -0.735 -11.152 -17.821 1.00 94.38 85 CYS A O 1
ATOM 726 N N . CYS A 1 86 ? -0.248 -9.835 -16.076 1.00 95.25 86 CYS A N 1
ATOM 727 C CA . CYS A 1 86 ? -1.536 -9.128 -16.096 1.00 95.25 86 CYS A CA 1
ATOM 728 C C . CYS A 1 86 ? -1.615 -8.050 -17.186 1.00 95.25 86 CYS A C 1
ATOM 730 O O . CYS A 1 86 ? -2.713 -7.589 -17.479 1.00 95.25 86 CYS A O 1
ATOM 732 N N . GLY A 1 87 ? -0.484 -7.660 -17.778 1.00 93.06 87 GLY A N 1
ATOM 733 C CA . GLY A 1 87 ? -0.435 -6.692 -18.866 1.00 93.06 87 GLY A CA 1
ATOM 734 C C . GLY A 1 87 ? 0.890 -6.738 -19.635 1.00 93.06 87 GLY A C 1
ATOM 735 O O . GLY A 1 87 ? 1.850 -7.358 -19.163 1.00 93.06 87 GLY A O 1
ATOM 736 N N . PRO A 1 88 ? 0.918 -6.162 -20.849 1.00 91.94 88 PRO A N 1
ATOM 737 C CA . PRO A 1 88 ? 2.090 -6.140 -21.721 1.00 91.94 88 PRO A CA 1
ATOM 738 C C . PRO A 1 88 ? 3.190 -5.159 -21.293 1.00 91.94 88 PRO A C 1
ATOM 740 O O . PRO A 1 88 ? 4.323 -5.329 -21.738 1.00 91.94 88 PRO A O 1
ATOM 743 N N . ASP A 1 89 ? 2.898 -4.167 -20.451 1.00 92.12 89 ASP A N 1
ATOM 744 C CA . ASP A 1 89 ? 3.864 -3.156 -20.029 1.00 92.12 89 ASP A CA 1
ATOM 745 C C . ASP A 1 89 ? 4.321 -3.355 -18.579 1.00 92.12 89 ASP A C 1
ATOM 747 O O . ASP A 1 89 ? 3.620 -3.896 -17.719 1.00 92.12 89 ASP A O 1
ATOM 751 N N . PHE A 1 90 ? 5.519 -2.850 -18.265 1.00 91.81 90 PHE A N 1
ATOM 752 C CA . PHE A 1 90 ? 6.044 -2.814 -16.893 1.00 91.81 90 PHE A CA 1
ATOM 753 C C . PHE A 1 90 ? 5.066 -2.137 -15.912 1.00 91.81 90 PHE A C 1
ATOM 755 O O . PHE A 1 90 ? 4.963 -2.542 -14.751 1.00 91.81 90 PHE A O 1
ATOM 762 N N . TRP A 1 91 ? 4.333 -1.126 -16.388 1.00 91.81 91 TRP A N 1
ATOM 763 C CA . TRP A 1 91 ? 3.442 -0.285 -15.585 1.00 91.81 91 TRP A CA 1
ATOM 764 C C . TRP A 1 91 ? 2.063 -0.882 -15.320 1.00 91.81 91 TRP A C 1
ATOM 766 O O . TRP A 1 91 ? 1.387 -0.420 -14.403 1.00 91.81 91 TRP A O 1
ATOM 776 N N . ASP A 1 92 ? 1.675 -1.929 -16.047 1.00 92.94 92 ASP A N 1
ATOM 777 C CA . ASP A 1 92 ? 0.354 -2.552 -15.904 1.00 92.94 92 ASP A CA 1
ATOM 778 C C . ASP A 1 92 ? 0.213 -3.352 -14.603 1.00 92.94 92 ASP A C 1
ATOM 780 O O . ASP A 1 92 ? -0.890 -3.689 -14.169 1.00 92.94 92 ASP A O 1
ATOM 784 N N . ALA A 1 93 ? 1.332 -3.667 -13.946 1.00 93.88 93 ALA A N 1
ATOM 785 C CA . ALA A 1 93 ? 1.311 -4.320 -12.650 1.00 93.88 93 ALA A CA 1
ATOM 786 C C . ALA A 1 93 ? 0.872 -3.345 -11.542 1.00 93.88 93 ALA A C 1
ATOM 788 O O . ALA A 1 93 ? 1.552 -2.356 -11.251 1.00 93.88 93 ALA A O 1
ATOM 789 N N . HIS A 1 94 ? -0.225 -3.679 -10.858 1.00 93.75 94 HIS A N 1
ATOM 790 C CA . HIS A 1 94 ? -0.737 -2.931 -9.713 1.00 93.75 94 HIS A CA 1
ATOM 791 C C . HIS A 1 94 ? -1.350 -3.867 -8.657 1.00 93.75 94 HIS A C 1
ATOM 793 O O . HIS A 1 94 ? -2.173 -4.717 -9.008 1.00 93.75 94 HIS A O 1
ATOM 799 N N . PRO A 1 95 ? -1.052 -3.689 -7.356 1.00 93.56 95 PRO A N 1
ATOM 800 C CA . PRO A 1 95 ? -1.617 -4.540 -6.308 1.00 93.56 95 PRO A CA 1
ATOM 801 C C . PRO A 1 95 ? -3.146 -4.586 -6.261 1.00 93.56 95 PRO A C 1
ATOM 803 O O . PRO A 1 95 ? -3.720 -5.615 -5.912 1.00 93.56 95 PRO A O 1
ATOM 806 N N . ASP A 1 96 ? -3.798 -3.485 -6.625 1.00 93.50 96 ASP A N 1
ATOM 807 C CA . ASP A 1 96 ? -5.261 -3.380 -6.613 1.00 93.50 96 ASP A CA 1
ATOM 808 C C . ASP A 1 96 ? -5.975 -3.774 -7.908 1.00 93.50 96 ASP A C 1
ATOM 810 O O . ASP A 1 96 ? -7.188 -3.960 -7.865 1.00 93.50 96 ASP A O 1
ATOM 814 N N . THR A 1 97 ? -5.271 -3.909 -9.037 1.00 94.81 97 THR A N 1
ATOM 815 C CA . THR A 1 97 ? -5.911 -4.197 -10.339 1.00 94.81 97 THR A CA 1
ATOM 816 C C . THR A 1 97 ? -5.408 -5.471 -11.008 1.00 94.81 97 THR A C 1
ATOM 818 O O . THR A 1 97 ? -6.036 -5.952 -11.948 1.00 94.81 97 THR A O 1
ATOM 821 N N . CYS A 1 98 ? -4.304 -6.054 -10.531 1.00 96.31 98 CYS A N 1
ATOM 822 C CA . CYS A 1 98 ? -3.843 -7.348 -11.017 1.00 96.31 98 CYS A CA 1
ATOM 823 C C . CYS A 1 98 ? -4.864 -8.464 -10.741 1.00 96.31 98 CYS A C 1
ATOM 825 O O . CYS A 1 98 ? -5.620 -8.416 -9.774 1.00 96.31 98 CYS A O 1
ATOM 827 N N . ALA A 1 99 ? -4.832 -9.512 -11.567 1.00 97.25 99 ALA A N 1
ATOM 828 C CA . ALA A 1 99 ? -5.655 -10.703 -11.378 1.00 97.25 99 ALA A CA 1
ATOM 829 C C . ALA A 1 99 ? -5.362 -11.397 -10.034 1.00 97.25 99 ALA A C 1
ATOM 831 O O . ALA A 1 99 ? -4.235 -11.362 -9.546 1.00 97.25 99 ALA A O 1
ATOM 832 N N . ASN A 1 100 ? -6.353 -12.100 -9.474 1.00 96.62 100 ASN A N 1
ATOM 833 C CA . ASN A 1 100 ? -6.264 -12.731 -8.146 1.00 96.62 100 ASN A CA 1
ATOM 834 C C . ASN A 1 100 ? -5.080 -13.700 -7.970 1.00 96.62 100 ASN A C 1
ATOM 836 O O . ASN A 1 100 ? -4.600 -13.888 -6.856 1.00 96.62 100 ASN A O 1
ATOM 840 N N . ASN A 1 101 ? -4.622 -14.334 -9.053 1.00 96.00 101 ASN A N 1
ATOM 841 C CA . ASN A 1 101 ? -3.489 -15.264 -9.056 1.00 96.00 101 ASN A CA 1
ATOM 842 C C . ASN A 1 101 ? -2.124 -14.572 -9.240 1.00 96.00 101 ASN A C 1
ATOM 844 O O . ASN A 1 101 ? -1.089 -15.238 -9.235 1.00 96.00 101 ASN A O 1
ATOM 848 N N . CYS A 1 102 ? -2.101 -13.254 -9.429 1.00 97.12 102 CYS A N 1
ATOM 849 C CA . CYS A 1 102 ? -0.877 -12.493 -9.605 1.00 97.12 102 CYS A CA 1
ATOM 850 C C . CYS A 1 102 ? -0.134 -12.337 -8.277 1.00 97.12 102 CYS A C 1
ATOM 852 O O . CYS A 1 102 ? -0.720 -11.990 -7.255 1.00 97.12 102 CYS A O 1
ATOM 854 N N . ILE A 1 103 ? 1.193 -12.470 -8.318 1.00 95.19 103 ILE A N 1
ATOM 855 C CA . ILE A 1 103 ? 2.077 -12.294 -7.155 1.00 95.19 103 ILE A CA 1
ATOM 856 C C . ILE A 1 103 ? 1.970 -10.910 -6.495 1.00 95.19 103 ILE A C 1
ATOM 858 O O . ILE A 1 103 ? 2.326 -10.754 -5.325 1.00 9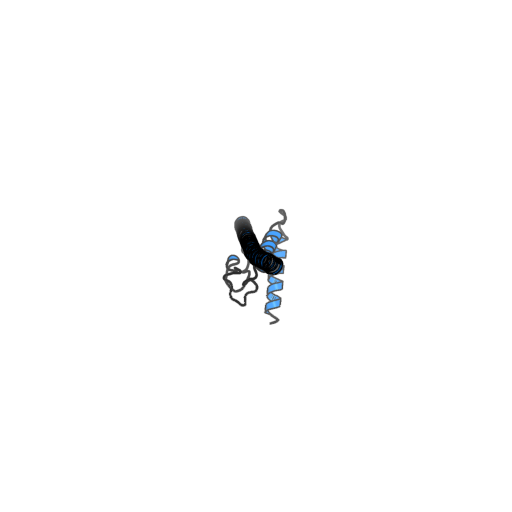5.19 103 ILE A O 1
ATOM 862 N N . PHE A 1 104 ? 1.503 -9.904 -7.240 1.00 96.12 104 PHE A N 1
ATOM 863 C CA . PHE A 1 104 ? 1.332 -8.542 -6.745 1.00 96.12 104 PHE A CA 1
ATOM 864 C C . PHE A 1 104 ? -0.067 -8.267 -6.210 1.00 96.12 104 PHE A C 1
ATOM 866 O O . PHE A 1 104 ? -0.222 -7.292 -5.478 1.00 96.12 104 PHE A O 1
ATOM 873 N N . TYR A 1 105 ? -1.065 -9.100 -6.523 1.00 96.56 105 TYR A N 1
ATOM 874 C CA . TYR A 1 105 ? -2.438 -8.868 -6.088 1.00 96.56 105 TYR A CA 1
ATOM 875 C C . TYR A 1 105 ? -2.516 -8.784 -4.562 1.00 96.56 105 TYR A C 1
ATOM 877 O O . TYR A 1 105 ? -2.062 -9.678 -3.847 1.00 96.56 105 TYR A O 1
ATOM 885 N N . LYS A 1 106 ? -3.023 -7.650 -4.066 1.00 94.44 106 LYS A N 1
ATOM 886 C CA . LYS A 1 106 ? -3.070 -7.274 -2.642 1.00 94.44 106 LYS A CA 1
ATOM 887 C C . LYS A 1 106 ? -1.727 -7.355 -1.902 1.00 94.44 106 LYS A C 1
ATOM 889 O O . LYS A 1 106 ? -1.688 -7.292 -0.675 1.00 94.44 106 LYS A O 1
ATOM 894 N N . ASN A 1 107 ? -0.612 -7.390 -2.630 1.00 94.06 107 ASN A N 1
ATOM 895 C CA . ASN A 1 107 ? 0.737 -7.480 -2.089 1.00 94.06 107 ASN A CA 1
ATOM 896 C C . ASN A 1 107 ? 1.568 -6.238 -2.443 1.00 94.06 107 ASN A C 1
ATOM 898 O O . ASN A 1 107 ? 2.526 -6.281 -3.220 1.00 94.06 107 ASN A O 1
ATOM 902 N N . HIS A 1 108 ? 1.219 -5.117 -1.808 1.00 91.69 108 HIS A N 1
ATOM 903 C CA . HIS A 1 108 ? 1.925 -3.838 -1.937 1.00 91.69 108 HIS A CA 1
ATOM 904 C C . HIS A 1 108 ? 3.420 -3.954 -1.620 1.00 91.69 108 HIS A C 1
ATOM 906 O O . HIS A 1 108 ? 4.248 -3.328 -2.273 1.00 91.69 108 HIS A O 1
ATOM 912 N N . ARG A 1 109 ? 3.796 -4.810 -0.662 1.00 91.31 109 ARG A N 1
ATOM 913 C CA . ARG A 1 109 ? 5.197 -5.004 -0.270 1.00 91.31 109 ARG A CA 1
ATOM 914 C C . ARG A 1 109 ? 6.029 -5.629 -1.390 1.00 91.31 109 ARG A C 1
ATOM 916 O O . ARG A 1 109 ? 7.148 -5.177 -1.628 1.00 91.31 109 ARG A O 1
ATOM 923 N N . ALA A 1 110 ? 5.511 -6.660 -2.060 1.00 94.06 110 ALA A N 1
ATOM 924 C CA . ALA A 1 110 ? 6.192 -7.275 -3.198 1.00 94.06 110 ALA A CA 1
ATOM 925 C C . ALA A 1 110 ? 6.331 -6.284 -4.357 1.00 94.06 110 ALA A C 1
ATOM 927 O O . ALA A 1 110 ? 7.401 -6.191 -4.957 1.00 94.06 110 ALA A O 1
ATOM 928 N N . TYR A 1 111 ? 5.279 -5.506 -4.613 1.00 94.31 111 TYR A N 1
ATOM 929 C CA . TYR A 1 111 ? 5.276 -4.498 -5.664 1.00 94.31 111 TYR A CA 1
ATOM 930 C C . TYR A 1 111 ? 6.306 -3.389 -5.414 1.00 94.31 111 TYR A C 1
ATOM 932 O O . TYR A 1 111 ? 7.196 -3.172 -6.235 1.00 94.31 111 TYR A O 1
ATOM 940 N N . THR A 1 112 ? 6.277 -2.761 -4.236 1.00 92.38 112 THR A N 1
ATOM 941 C CA . THR A 1 112 ? 7.252 -1.734 -3.844 1.00 92.38 112 THR A CA 1
ATOM 942 C C . THR A 1 112 ? 8.682 -2.273 -3.887 1.00 92.38 112 THR A C 1
ATOM 944 O O . THR A 1 112 ? 9.582 -1.606 -4.394 1.00 92.38 112 THR A O 1
ATOM 947 N N . ARG A 1 113 ? 8.910 -3.516 -3.438 1.00 92.56 113 ARG A N 1
ATOM 948 C CA . ARG A 1 113 ? 10.230 -4.160 -3.522 1.00 92.56 113 ARG A CA 1
ATOM 949 C C . ARG A 1 113 ? 10.707 -4.340 -4.968 1.00 92.56 113 ARG A C 1
ATOM 951 O O . ARG A 1 113 ? 11.893 -4.141 -5.227 1.00 92.56 113 ARG A O 1
ATOM 958 N N . ALA A 1 114 ? 9.818 -4.702 -5.893 1.00 93.38 114 ALA A N 1
ATOM 959 C CA . ALA A 1 114 ? 10.155 -4.822 -7.310 1.00 93.38 114 ALA A CA 1
ATOM 960 C C . ALA A 1 114 ? 10.559 -3.463 -7.905 1.00 93.38 114 ALA A C 1
ATOM 962 O O . ALA A 1 114 ? 11.602 -3.371 -8.551 1.00 93.38 114 ALA A O 1
ATOM 963 N N . LEU A 1 115 ? 9.808 -2.398 -7.604 1.00 92.38 115 LEU A N 1
ATOM 964 C CA . LEU A 1 115 ? 10.148 -1.037 -8.032 1.00 92.38 115 LEU A CA 1
ATOM 965 C C . LEU A 1 115 ? 11.505 -0.571 -7.469 1.00 92.38 115 LEU A C 1
ATOM 967 O O . LEU A 1 115 ? 12.341 -0.059 -8.212 1.00 92.38 115 LEU A O 1
ATOM 971 N N . HIS A 1 116 ? 11.784 -0.819 -6.185 1.00 90.81 116 HIS A N 1
ATOM 972 C CA . HIS A 1 116 ? 13.093 -0.514 -5.591 1.00 90.81 116 HIS A CA 1
ATOM 973 C C . HIS A 1 116 ? 14.248 -1.241 -6.265 1.00 90.81 116 HIS A C 1
ATOM 975 O O . HIS A 1 116 ? 15.311 -0.656 -6.465 1.00 90.81 116 HIS A O 1
ATOM 981 N N . SER A 1 117 ? 14.052 -2.514 -6.613 1.00 89.19 117 SER A N 1
ATOM 982 C CA . SER A 1 117 ? 15.078 -3.290 -7.306 1.00 89.19 117 SER A CA 1
ATOM 983 C C . SER A 1 117 ? 15.462 -2.647 -8.637 1.00 89.19 117 SER A C 1
ATOM 985 O O . SER A 1 117 ? 16.639 -2.651 -8.990 1.00 89.19 117 SER A O 1
ATOM 987 N N . VAL A 1 118 ? 14.487 -2.083 -9.355 1.00 87.31 118 VAL A N 1
ATOM 988 C CA . VAL A 1 118 ? 14.728 -1.372 -10.613 1.00 87.31 118 VAL A CA 1
ATOM 989 C C . VAL A 1 118 ? 15.531 -0.101 -10.364 1.00 87.31 118 VAL A C 1
ATOM 991 O O . VAL A 1 118 ? 16.582 0.066 -10.976 1.00 87.31 118 VAL A O 1
ATOM 994 N N . ILE A 1 119 ? 15.110 0.748 -9.423 1.00 86.00 119 ILE A N 1
ATOM 995 C CA . ILE A 1 119 ? 15.826 1.997 -9.108 1.00 86.00 119 ILE A CA 1
ATOM 996 C C . ILE A 1 119 ? 17.283 1.731 -8.748 1.00 86.00 119 ILE A C 1
ATOM 998 O O . ILE A 1 119 ? 18.166 2.314 -9.375 1.00 86.00 119 ILE A O 1
ATOM 1002 N N . ASN A 1 120 ? 17.520 0.786 -7.834 1.00 84.12 120 ASN A N 1
ATOM 1003 C CA . ASN A 1 120 ? 18.862 0.430 -7.381 1.00 84.12 120 ASN A CA 1
ATOM 1004 C C . ASN A 1 120 ? 19.725 -0.140 -8.515 1.00 84.12 120 ASN A C 1
ATOM 1006 O O . ASN A 1 120 ? 20.928 0.096 -8.554 1.00 84.12 120 ASN A O 1
ATOM 1010 N N . SER A 1 121 ? 19.128 -0.880 -9.457 1.00 77.12 121 SER A N 1
ATOM 1011 C CA . SER A 1 121 ? 19.854 -1.379 -10.633 1.00 77.12 121 SER A CA 1
ATOM 1012 C C . SER A 1 121 ? 20.244 -0.269 -11.616 1.00 77.12 121 SER A C 1
ATOM 1014 O O . SER A 1 121 ? 21.185 -0.437 -12.388 1.00 77.12 121 SER A O 1
ATOM 1016 N N . CYS A 1 122 ? 19.552 0.871 -11.563 1.00 67.94 122 CYS A N 1
ATOM 1017 C CA . CYS A 1 122 ? 19.820 2.042 -12.388 1.00 67.94 122 CYS A CA 1
ATOM 1018 C C . CYS A 1 122 ? 20.726 3.086 -11.706 1.00 67.94 122 CYS A C 1
ATOM 1020 O O . CYS A 1 122 ? 21.077 4.062 -12.358 1.00 67.94 122 CYS A O 1
ATOM 1022 N N . ASP A 1 123 ? 21.084 2.932 -10.425 1.00 60.72 123 ASP A N 1
ATOM 1023 C CA . ASP A 1 123 ? 21.916 3.880 -9.650 1.00 60.72 123 ASP A CA 1
ATOM 1024 C C . ASP A 1 123 ? 23.433 3.618 -9.752 1.00 60.72 123 ASP A C 1
ATOM 1026 O O . ASP A 1 123 ? 24.209 4.030 -8.891 1.00 60.72 123 ASP A O 1
ATOM 1030 N N . ILE A 1 124 ? 23.896 2.939 -10.806 1.00 52.75 124 ILE A N 1
ATOM 1031 C CA . ILE A 1 124 ? 25.335 2.733 -11.015 1.00 52.75 124 ILE A CA 1
ATOM 1032 C C . ILE A 1 124 ? 25.934 4.002 -11.650 1.00 52.75 124 ILE A C 1
ATOM 1034 O O . ILE A 1 124 ? 25.478 4.388 -12.730 1.00 52.75 124 ILE A O 1
ATOM 1038 N N . PRO A 1 125 ? 26.959 4.637 -11.039 1.00 51.16 125 PRO A N 1
ATOM 1039 C CA . PRO A 1 125 ? 27.633 5.786 -11.629 1.00 51.16 125 PRO A CA 1
ATOM 1040 C C . PRO A 1 125 ? 28.277 5.373 -12.953 1.00 51.16 125 PRO A C 1
ATOM 1042 O O . PRO A 1 125 ? 29.065 4.431 -12.985 1.00 51.16 125 PRO A O 1
ATOM 1045 N N . GLU A 1 126 ? 27.882 6.060 -14.023 1.00 47.41 126 GLU A N 1
ATOM 1046 C CA . GLU A 1 126 ? 28.596 6.286 -15.287 1.00 47.41 126 GLU A CA 1
ATOM 1047 C C . GLU A 1 126 ? 29.791 5.342 -15.558 1.00 47.41 126 GLU A C 1
ATOM 1049 O O . GLU A 1 126 ? 30.959 5.713 -15.513 1.00 47.41 126 GLU A O 1
ATOM 1054 N N . GLY A 1 127 ? 29.479 4.071 -15.820 1.00 46.00 127 GLY A N 1
ATOM 1055 C CA . GLY A 1 127 ? 30.447 3.015 -16.111 1.00 46.00 127 GLY A CA 1
ATOM 1056 C C . GLY A 1 127 ? 29.827 2.009 -17.073 1.00 46.00 127 GLY A C 1
ATOM 1057 O O . GLY A 1 127 ? 29.311 0.962 -16.685 1.00 46.00 127 GLY A O 1
ATOM 1058 N N . THR A 1 128 ? 29.807 2.380 -18.345 1.00 50.25 128 THR A N 1
ATOM 1059 C CA . THR A 1 128 ? 29.211 1.704 -19.504 1.00 50.25 128 THR A CA 1
ATOM 1060 C C . THR A 1 128 ? 29.674 0.249 -19.685 1.00 50.25 128 THR A C 1
ATOM 1062 O O . THR A 1 128 ? 30.523 -0.036 -20.517 1.00 50.25 128 THR A O 1
ATOM 1065 N N . SER A 1 129 ? 29.097 -0.719 -18.961 1.00 55.12 129 SER A N 1
ATOM 1066 C CA . SER A 1 129 ? 29.161 -2.153 -19.335 1.00 55.12 129 SER A CA 1
ATOM 1067 C C . SER A 1 129 ? 28.221 -3.048 -18.514 1.00 55.12 129 SER A C 1
ATOM 1069 O O . SER A 1 129 ? 27.598 -3.973 -19.037 1.00 55.12 129 SER A O 1
ATOM 1071 N N . THR A 1 130 ? 28.046 -2.754 -17.227 1.00 52.75 130 THR A N 1
ATOM 1072 C CA . THR A 1 130 ? 27.397 -3.658 -16.258 1.00 52.75 130 THR A CA 1
ATOM 1073 C C . THR A 1 130 ? 25.868 -3.702 -16.346 1.00 52.75 130 THR A C 1
ATOM 1075 O O . THR A 1 130 ? 25.275 -4.736 -16.034 1.00 52.75 130 THR A O 1
ATOM 1078 N N . VAL A 1 131 ? 25.223 -2.643 -16.853 1.00 55.84 131 VAL A N 1
ATOM 1079 C CA . VAL A 1 131 ? 23.753 -2.547 -17.006 1.00 55.84 131 VAL A CA 1
ATOM 1080 C C . VAL A 1 131 ? 23.194 -3.655 -17.908 1.00 55.84 131 VAL A C 1
ATOM 1082 O O . VAL A 1 131 ? 22.201 -4.297 -17.566 1.00 55.84 131 VAL A O 1
ATOM 1085 N N . ARG A 1 132 ? 23.873 -3.963 -19.024 1.00 55.31 132 ARG A N 1
ATOM 1086 C CA . ARG A 1 132 ? 23.456 -5.049 -19.933 1.00 55.31 132 ARG A CA 1
ATOM 1087 C C . ARG A 1 132 ? 23.543 -6.427 -19.273 1.00 55.31 132 ARG A C 1
ATOM 1089 O O . ARG A 1 132 ? 22.685 -7.274 -19.509 1.00 55.31 132 ARG A O 1
ATOM 1096 N N . VAL A 1 133 ? 24.546 -6.641 -18.424 1.00 54.88 133 VAL A N 1
ATOM 1097 C CA . VAL A 1 133 ? 24.788 -7.932 -17.764 1.00 54.88 133 VAL A CA 1
ATOM 1098 C C . VAL A 1 133 ? 23.783 -8.173 -16.633 1.00 54.88 133 VAL A C 1
ATOM 1100 O O . VAL A 1 133 ? 23.229 -9.268 -16.526 1.00 54.88 133 VAL A O 1
ATOM 1103 N N . ALA A 1 134 ? 23.478 -7.153 -15.825 1.00 56.56 134 ALA A N 1
ATOM 1104 C CA . ALA A 1 134 ? 22.512 -7.275 -14.731 1.00 56.56 134 ALA A CA 1
ATOM 1105 C C . ALA A 1 134 ? 21.071 -7.486 -15.239 1.00 56.56 134 ALA A C 1
ATOM 1107 O O . ALA A 1 134 ? 20.357 -8.348 -14.720 1.00 56.56 134 ALA A O 1
ATOM 1108 N N . MET A 1 135 ? 20.666 -6.778 -16.302 1.00 57.81 135 MET A N 1
ATOM 1109 C CA . MET A 1 135 ? 19.342 -6.957 -16.915 1.00 57.81 135 MET A CA 1
ATOM 1110 C C . MET A 1 135 ? 19.169 -8.339 -17.566 1.00 57.81 135 MET A C 1
ATOM 1112 O O . MET A 1 135 ? 18.108 -8.952 -17.440 1.00 57.81 135 MET A O 1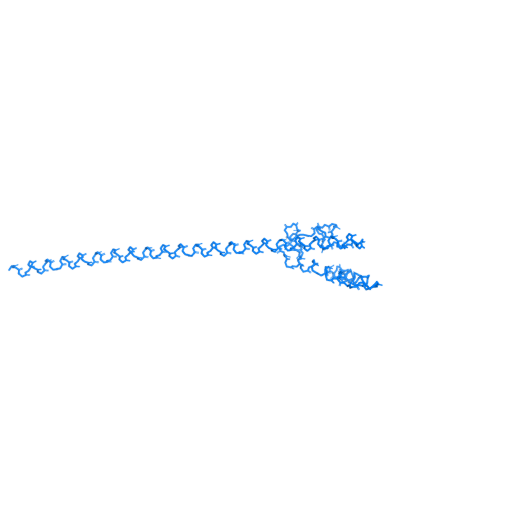
ATOM 1116 N N . HIS A 1 136 ? 20.216 -8.879 -18.202 1.00 56.75 136 HIS A N 1
ATOM 1117 C CA . HIS A 1 136 ? 20.171 -10.218 -18.799 1.00 56.75 136 HIS A CA 1
ATOM 1118 C C . HIS A 1 136 ? 20.027 -11.332 -17.741 1.00 56.75 136 HIS A C 1
ATOM 1120 O O . HIS A 1 136 ? 19.343 -12.335 -17.965 1.00 56.75 136 HIS A O 1
ATOM 1126 N N . ASN A 1 137 ? 20.607 -11.147 -16.551 1.00 53.22 137 ASN A N 1
ATOM 1127 C CA . ASN A 1 137 ? 20.511 -12.120 -15.459 1.00 53.22 137 ASN A CA 1
ATOM 1128 C C . ASN A 1 137 ? 19.103 -12.193 -14.843 1.00 53.22 137 ASN A C 1
ATOM 1130 O O . ASN A 1 137 ? 18.623 -13.295 -14.569 1.00 53.22 137 ASN A O 1
ATOM 1134 N N . LEU A 1 138 ? 18.401 -11.0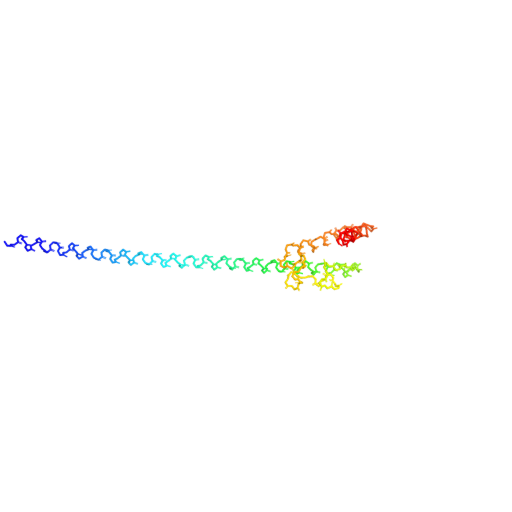62 -14.707 1.00 57.12 138 LEU A N 1
ATOM 1135 C CA . LEU A 1 138 ? 17.000 -11.030 -14.257 1.00 57.12 138 LEU A CA 1
ATOM 1136 C C . LEU A 1 138 ? 16.062 -11.761 -15.235 1.00 57.12 138 LEU A C 1
ATOM 1138 O O . LEU A 1 138 ? 15.224 -12.559 -14.810 1.00 57.12 138 LEU A O 1
ATOM 1142 N N . ALA A 1 139 ? 16.261 -11.575 -16.544 1.00 54.22 139 ALA A N 1
ATOM 1143 C CA . ALA A 1 139 ? 15.492 -12.272 -17.578 1.00 54.22 139 ALA A CA 1
ATOM 1144 C C . ALA A 1 139 ? 15.763 -13.795 -17.615 1.00 54.22 139 ALA A C 1
ATOM 1146 O O . ALA A 1 139 ? 14.852 -14.592 -17.854 1.00 54.22 139 ALA A O 1
ATOM 1147 N N . SER A 1 140 ? 17.002 -14.225 -17.346 1.00 52.94 140 SER A N 1
ATOM 1148 C CA . SER A 1 140 ? 17.398 -15.644 -17.351 1.00 52.94 140 SER A CA 1
ATOM 1149 C C . SER A 1 140 ? 16.801 -16.440 -16.181 1.00 52.94 140 SER A C 1
ATOM 1151 O O . SER A 1 140 ? 16.356 -17.577 -16.365 1.00 52.94 140 SER A O 1
ATOM 1153 N N . VAL A 1 141 ? 16.721 -15.835 -14.990 1.00 51.91 141 VAL A N 1
ATOM 1154 C CA . VAL A 1 141 ? 16.132 -16.482 -13.804 1.00 51.91 141 VAL A CA 1
ATOM 1155 C C . VAL A 1 141 ? 14.622 -16.683 -13.977 1.00 51.91 141 VAL A C 1
ATOM 1157 O O . VAL A 1 141 ? 14.123 -17.764 -13.675 1.00 51.91 141 VAL A O 1
ATOM 1160 N N . HIS A 1 142 ? 13.903 -15.719 -14.564 1.00 52.81 142 HIS A N 1
ATOM 1161 C CA . HIS A 1 142 ? 12.464 -15.864 -14.835 1.00 52.81 142 HIS A CA 1
ATOM 1162 C C . HIS A 1 142 ? 12.148 -16.937 -15.895 1.00 52.81 142 HIS A C 1
ATOM 1164 O O . HIS A 1 142 ? 11.154 -17.655 -15.781 1.00 52.81 142 HIS A O 1
ATOM 1170 N N . ARG A 1 143 ? 13.017 -17.116 -16.901 1.00 46.50 143 ARG A N 1
ATOM 1171 C CA . ARG A 1 143 ? 12.822 -18.118 -17.966 1.00 46.50 143 ARG A CA 1
ATOM 1172 C C . ARG A 1 143 ? 13.020 -19.566 -17.488 1.00 46.50 143 ARG A C 1
ATOM 1174 O O . ARG A 1 143 ? 12.470 -20.477 -18.101 1.00 46.50 143 ARG A O 1
ATOM 1181 N N . ARG A 1 144 ? 13.798 -19.809 -16.425 1.00 49.47 144 ARG A N 1
ATOM 1182 C CA . ARG A 1 144 ? 14.012 -21.166 -15.877 1.00 49.47 144 ARG A CA 1
ATOM 1183 C C . ARG A 1 144 ? 12.859 -21.629 -14.988 1.00 49.47 144 ARG A C 1
ATOM 1185 O O . ARG A 1 144 ? 12.510 -22.802 -15.034 1.00 49.47 144 ARG A O 1
ATOM 1192 N N . THR A 1 145 ? 12.226 -20.719 -14.254 1.00 48.84 145 THR A N 1
ATOM 1193 C CA . THR A 1 145 ? 11.101 -21.054 -13.366 1.00 48.84 145 THR A CA 1
ATOM 1194 C C . THR A 1 145 ? 9.833 -21.428 -14.141 1.00 48.84 145 THR A C 1
ATOM 1196 O O . THR A 1 145 ? 9.090 -22.292 -13.699 1.00 48.84 145 THR A O 1
ATOM 1199 N N . LEU A 1 146 ? 9.627 -20.859 -15.335 1.00 49.97 146 LEU A N 1
ATOM 1200 C CA . LEU A 1 146 ? 8.502 -21.194 -16.223 1.00 49.97 146 LEU A CA 1
ATOM 1201 C C . LEU A 1 146 ? 8.696 -22.480 -17.048 1.00 49.97 146 LEU A C 1
ATOM 1203 O O . LEU A 1 146 ? 7.750 -22.936 -17.672 1.00 49.97 146 LEU A O 1
ATOM 1207 N N . LYS A 1 147 ? 9.909 -23.047 -17.101 1.00 44.78 147 LYS A N 1
ATOM 1208 C CA . LYS A 1 147 ? 10.191 -24.290 -17.848 1.00 44.78 147 LYS A CA 1
ATOM 1209 C C . LYS A 1 147 ? 10.125 -25.559 -16.993 1.00 44.78 147 LYS A C 1
ATOM 1211 O O . LYS A 1 147 ? 10.177 -26.647 -17.551 1.00 44.78 147 LYS A O 1
ATOM 1216 N N . ASN A 1 148 ? 10.041 -25.413 -15.671 1.00 45.03 148 ASN A N 1
ATOM 1217 C CA . ASN A 1 148 ? 10.007 -26.516 -14.706 1.00 45.03 148 ASN A CA 1
ATOM 1218 C C . ASN A 1 148 ? 8.639 -26.636 -14.004 1.00 45.03 148 ASN A C 1
ATOM 1220 O O . ASN A 1 148 ? 8.570 -27.165 -12.895 1.00 45.03 148 ASN A O 1
ATOM 1224 N N . LEU A 1 149 ? 7.581 -26.109 -14.628 1.00 42.56 149 LEU A N 1
ATOM 1225 C CA . LEU A 1 149 ? 6.194 -26.138 -14.167 1.00 42.56 149 LEU A CA 1
ATOM 1226 C C . LEU A 1 149 ? 5.304 -26.658 -15.296 1.00 42.56 149 LEU A C 1
ATOM 1228 O O . LEU A 1 149 ? 5.517 -26.198 -16.441 1.00 42.56 149 LEU A O 1
#

Radius of gyration: 34.68 Å; chains: 1; bounding box: 74×36×97 Å